Protein AF-A0A090E2Z9-F1 (afdb_monomer_lite)

Radius of gyration: 29.72 Å; chains: 1; bounding box: 76×32×85 Å

Foldseek 3Di:
DVPVVVVVVVVVVVVVVVVVVVVVVVVVVVVVVVVVVVVVVVVVVVVVVVVVDAQQVVLQVPADPQLVVLVVVVVVVLVVVVWDWDDDRRAWIFTGDVVVPDTFKTWGSDADDDPPDDPLSRAGFMFGAPDVQWGADSQPRDIDGRVHGPSHHSRDDD

Organism: NCBI:txid1437425

Structure (mmCIF, N/CA/C/O backbone):
data_AF-A0A090E2Z9-F1
#
_entry.id   AF-A0A090E2Z9-F1
#
loop_
_atom_site.group_PDB
_atom_site.id
_atom_site.type_symbol
_atom_site.label_atom_id
_atom_site.label_alt_id
_atom_site.label_comp_id
_atom_site.label_asym_id
_atom_site.label_entity_id
_atom_site.label_seq_id
_atom_site.pdbx_PDB_ins_code
_atom_site.Cartn_x
_atom_site.Cartn_y
_atom_site.Cartn_z
_atom_site.occupancy
_atom_site.B_iso_or_equiv
_atom_site.auth_seq_id
_atom_site.auth_comp_id
_atom_site.auth_asym_id
_atom_site.auth_atom_id
_atom_site.pdbx_PDB_model_num
ATOM 1 N N . MET A 1 1 ? -57.179 -2.584 66.842 1.00 55.91 1 MET A N 1
ATOM 2 C CA . MET A 1 1 ? -56.114 -3.581 66.556 1.00 55.91 1 MET A CA 1
ATOM 3 C C . MET A 1 1 ? -55.381 -3.384 65.207 1.00 55.91 1 MET A C 1
ATOM 5 O O . MET A 1 1 ? -54.605 -4.251 64.832 1.00 55.91 1 MET A O 1
ATOM 9 N N . ASN A 1 2 ? -55.518 -2.250 64.496 1.00 60.22 2 ASN A N 1
ATOM 10 C CA . ASN A 1 2 ? -54.916 -2.072 63.153 1.00 60.22 2 ASN A CA 1
ATOM 11 C C . ASN A 1 2 ? -53.520 -1.411 63.127 1.00 60.22 2 ASN A C 1
ATOM 13 O O . ASN A 1 2 ? -52.803 -1.533 62.138 1.00 60.22 2 ASN A O 1
ATOM 17 N N . TYR A 1 3 ? -53.095 -0.752 64.210 1.00 56.69 3 TYR A N 1
ATOM 18 C CA . TYR A 1 3 ? -51.840 0.016 64.234 1.00 56.69 3 TYR A CA 1
ATOM 19 C C . TYR A 1 3 ? -50.579 -0.865 64.228 1.00 56.69 3 TYR A C 1
ATOM 21 O O . TYR A 1 3 ? -49.665 -0.637 63.439 1.00 56.69 3 TYR A O 1
ATOM 29 N N . ALA A 1 4 ? -50.551 -1.919 65.051 1.00 59.31 4 ALA A N 1
ATOM 30 C CA . ALA A 1 4 ? -49.411 -2.835 65.137 1.00 59.31 4 ALA A CA 1
ATOM 31 C C . ALA A 1 4 ? -49.185 -3.620 63.831 1.00 59.31 4 ALA A C 1
ATOM 33 O O . ALA A 1 4 ? -48.047 -3.827 63.417 1.00 59.31 4 ALA A O 1
ATOM 34 N N . ARG A 1 5 ? -50.269 -3.999 63.137 1.00 57.25 5 ARG A N 1
ATOM 35 C CA . ARG A 1 5 ? -50.212 -4.721 61.855 1.00 57.25 5 ARG A CA 1
ATOM 36 C C . ARG A 1 5 ? -49.648 -3.836 60.735 1.00 57.25 5 ARG A C 1
ATOM 38 O O . ARG A 1 5 ? -48.789 -4.290 59.985 1.00 57.25 5 ARG A O 1
ATOM 45 N N . ASN A 1 6 ? -50.048 -2.562 60.681 1.00 62.22 6 ASN A N 1
ATOM 46 C CA . ASN A 1 6 ? -49.533 -1.598 59.702 1.00 62.22 6 ASN A CA 1
ATOM 47 C C . ASN A 1 6 ? -48.052 -1.242 59.929 1.00 62.22 6 ASN A C 1
ATOM 49 O O . ASN A 1 6 ? -47.302 -1.137 58.958 1.00 62.22 6 ASN A O 1
ATOM 53 N N . GLN A 1 7 ? -47.595 -1.127 61.183 1.00 62.88 7 GLN A N 1
ATOM 54 C CA . GLN A 1 7 ? -46.168 -0.921 61.477 1.00 62.88 7 GLN A CA 1
ATOM 55 C C . GLN A 1 7 ? -45.306 -2.131 61.082 1.00 62.88 7 GLN A C 1
ATOM 57 O O . GLN A 1 7 ? -44.219 -1.964 60.523 1.00 62.88 7 GLN A O 1
ATOM 62 N N . LEU A 1 8 ? -45.803 -3.353 61.310 1.00 63.97 8 LEU A N 1
ATOM 63 C CA . LEU A 1 8 ? -45.092 -4.574 60.931 1.00 63.97 8 LEU A CA 1
ATOM 64 C C . LEU A 1 8 ? -44.931 -4.681 59.407 1.00 63.97 8 LEU A C 1
ATOM 66 O O . LEU A 1 8 ? -43.819 -4.911 58.930 1.00 63.97 8 LEU A O 1
ATOM 70 N N . ILE A 1 9 ? -46.006 -4.430 58.647 1.00 66.12 9 ILE A N 1
ATOM 71 C CA . ILE A 1 9 ? -45.998 -4.446 57.174 1.00 66.12 9 ILE A CA 1
ATOM 72 C C . ILE A 1 9 ? -45.042 -3.381 56.621 1.00 66.12 9 ILE A C 1
ATOM 74 O O . ILE A 1 9 ? -44.207 -3.701 55.775 1.00 66.12 9 ILE A O 1
ATOM 78 N N . GLY A 1 10 ? -45.082 -2.150 57.146 1.00 66.62 10 GLY A N 1
ATOM 79 C CA . GLY A 1 10 ? -44.158 -1.085 56.741 1.00 66.62 10 GLY A CA 1
ATOM 80 C C . GLY A 1 10 ? -42.686 -1.456 56.958 1.00 66.62 10 GLY A C 1
ATOM 81 O O . GLY A 1 10 ? -41.851 -1.233 56.080 1.00 66.62 10 GLY A O 1
ATOM 82 N N . SER A 1 11 ? -42.365 -2.109 58.082 1.00 70.19 11 SER A N 1
ATOM 83 C CA . SER A 1 11 ? -40.995 -2.546 58.389 1.00 70.19 11 SER A CA 1
ATOM 84 C C . SER A 1 11 ? -40.490 -3.665 57.465 1.00 70.19 11 SER A C 1
ATOM 86 O O . SER A 1 11 ? -39.317 -3.673 57.079 1.00 70.19 11 SER A O 1
ATOM 88 N N . VAL A 1 12 ? -41.368 -4.598 57.081 1.00 70.44 12 VAL A N 1
ATOM 89 C CA . VAL A 1 12 ? -41.040 -5.720 56.190 1.00 70.44 12 VAL A CA 1
ATOM 90 C C . VAL A 1 12 ? -40.853 -5.221 54.761 1.00 70.44 12 VAL A C 1
ATOM 92 O O . VAL A 1 12 ? -39.861 -5.569 54.118 1.00 70.44 12 VAL A O 1
ATOM 95 N N . VAL A 1 13 ? -41.750 -4.352 54.287 1.00 70.88 13 VAL A N 1
ATOM 96 C CA . VAL A 1 13 ? -41.637 -3.717 52.968 1.00 70.88 13 VAL A CA 1
ATOM 97 C C . VAL A 1 13 ? -40.345 -2.903 52.879 1.00 70.88 13 VAL A C 1
ATOM 99 O O . VAL A 1 13 ? -39.595 -3.078 51.923 1.00 70.88 13 VAL A O 1
ATOM 102 N N . TYR A 1 14 ? -40.015 -2.106 53.901 1.00 75.00 14 TYR A N 1
ATOM 103 C CA . TYR A 1 14 ? -38.781 -1.313 53.944 1.00 75.00 14 TYR A CA 1
ATOM 104 C C . TYR A 1 14 ? -37.501 -2.167 53.912 1.00 75.00 14 TYR A C 1
ATOM 106 O O . TYR A 1 14 ? -36.545 -1.851 53.201 1.00 75.00 14 TYR A O 1
ATOM 114 N N . LYS A 1 15 ? -37.461 -3.284 54.651 1.00 74.25 15 LYS A N 1
ATOM 115 C CA . LYS A 1 15 ? -36.311 -4.208 54.623 1.00 74.25 15 LYS A CA 1
ATOM 116 C C . LYS A 1 15 ? -36.149 -4.871 53.253 1.00 74.25 15 LYS A C 1
ATOM 118 O O . LYS A 1 15 ? -35.026 -4.974 52.754 1.00 74.25 15 LYS A O 1
ATOM 123 N N . SER A 1 16 ? -37.254 -5.289 52.638 1.00 74.25 16 SER A N 1
ATOM 124 C CA . SER A 1 16 ? -37.251 -5.923 51.317 1.00 74.25 16 SER A CA 1
ATOM 125 C C . SER A 1 16 ? -36.815 -4.956 50.215 1.00 74.25 16 SER A C 1
ATOM 127 O O . SER A 1 16 ? -35.952 -5.304 49.407 1.00 74.25 16 SER A O 1
ATOM 129 N N . THR A 1 17 ? -37.324 -3.721 50.216 1.00 72.88 17 THR A N 1
ATOM 130 C CA . THR A 1 17 ? -36.937 -2.700 49.229 1.00 72.88 17 THR A CA 1
ATOM 131 C C . THR A 1 17 ? -35.478 -2.284 49.393 1.00 72.88 17 THR A C 1
ATOM 133 O O . THR A 1 17 ? -34.749 -2.232 48.405 1.00 72.88 17 THR A O 1
ATOM 136 N N . LYS A 1 18 ? -34.989 -2.103 50.628 1.00 79.62 18 LYS A N 1
ATOM 137 C CA . LYS A 1 18 ? -33.572 -1.799 50.890 1.00 79.62 18 LYS A CA 1
ATOM 138 C C . LYS A 1 18 ? -32.635 -2.901 50.381 1.00 79.62 18 LYS A C 1
ATOM 140 O O . LYS A 1 18 ? -31.591 -2.604 49.799 1.00 79.62 18 LYS A O 1
ATOM 145 N N . LYS A 1 19 ? -33.011 -4.174 50.548 1.00 79.81 19 LYS A N 1
ATOM 146 C CA . LYS A 1 19 ? -32.235 -5.319 50.041 1.00 79.81 19 LYS A CA 1
ATOM 147 C C . LYS A 1 19 ? -32.206 -5.355 48.508 1.00 79.81 19 LYS A C 1
ATOM 149 O O . LYS A 1 19 ? -31.138 -5.567 47.933 1.00 79.81 19 LYS A O 1
ATOM 154 N N . ALA A 1 20 ? -33.342 -5.102 47.856 1.00 73.44 20 ALA A N 1
ATOM 155 C CA . ALA A 1 20 ? -33.438 -5.038 46.397 1.00 73.44 20 ALA A CA 1
ATOM 156 C C . ALA A 1 20 ? -32.616 -3.876 45.808 1.00 73.44 20 ALA A C 1
ATOM 158 O O . ALA A 1 20 ? -31.859 -4.082 44.857 1.00 73.44 20 ALA A O 1
ATOM 159 N N . CYS A 1 21 ? -32.685 -2.685 46.415 1.00 72.88 21 CYS A N 1
ATOM 160 C CA . CYS A 1 21 ? -31.882 -1.528 46.013 1.00 72.88 21 CYS A CA 1
ATOM 161 C C . CYS A 1 21 ? -30.377 -1.798 46.147 1.00 72.88 21 CYS A C 1
ATOM 163 O O . CYS A 1 21 ? -29.621 -1.524 45.215 1.00 72.88 21 CYS A O 1
ATOM 165 N N . ASN A 1 22 ? -29.941 -2.402 47.259 1.00 82.50 22 ASN A N 1
ATOM 166 C CA . ASN A 1 22 ? -28.536 -2.771 47.448 1.00 82.50 22 ASN A CA 1
ATOM 167 C C . ASN A 1 22 ? -28.057 -3.779 46.397 1.00 82.50 22 ASN A C 1
ATOM 169 O O . ASN A 1 22 ? -26.967 -3.620 45.850 1.00 82.50 22 ASN A O 1
ATOM 173 N N . TRP A 1 23 ? -28.866 -4.791 46.079 1.00 85.19 23 TRP A N 1
ATOM 174 C CA . TRP A 1 23 ? -28.520 -5.776 45.055 1.00 85.19 23 TRP A CA 1
ATOM 175 C C . TRP A 1 23 ? -28.419 -5.151 43.656 1.00 85.19 23 TRP A C 1
ATOM 177 O O . TRP A 1 23 ? -27.461 -5.417 42.928 1.00 85.19 23 TRP A O 1
ATOM 187 N N . CYS A 1 24 ? -29.367 -4.282 43.291 1.00 79.62 24 CYS A N 1
ATOM 188 C CA . CYS A 1 24 ? -29.364 -3.602 41.995 1.00 79.62 24 CYS A CA 1
ATOM 189 C C . CYS A 1 24 ? -28.151 -2.669 41.853 1.00 79.62 24 CYS A C 1
ATOM 191 O O . CYS A 1 24 ? -27.445 -2.725 40.846 1.00 79.62 24 CYS A O 1
ATOM 193 N N . SER A 1 25 ? -27.848 -1.897 42.904 1.00 80.38 25 SER A N 1
ATOM 194 C CA . SER A 1 25 ? -26.669 -1.028 42.964 1.00 80.38 25 SER A CA 1
ATOM 195 C C . SER A 1 25 ? -25.372 -1.829 42.793 1.00 80.38 25 SER A C 1
ATOM 197 O O . SER A 1 25 ? -24.585 -1.545 41.893 1.00 80.38 25 SER A O 1
ATOM 199 N N . GLN A 1 26 ? -25.200 -2.928 43.539 1.00 81.56 26 GLN A N 1
ATOM 200 C CA . GLN A 1 26 ? -24.032 -3.810 43.399 1.00 81.56 26 GLN A CA 1
ATOM 201 C C . GLN A 1 26 ? -23.902 -4.415 41.994 1.00 81.56 26 GLN A C 1
ATOM 203 O O . GLN A 1 26 ? -22.790 -4.546 41.474 1.00 81.56 26 GLN A O 1
ATOM 208 N N . LYS A 1 27 ? -25.020 -4.792 41.362 1.00 85.50 27 LYS A N 1
ATOM 209 C CA . LYS A 1 27 ? -25.028 -5.353 40.005 1.00 85.50 27 LYS A CA 1
ATOM 210 C C . LYS A 1 27 ? -24.597 -4.318 38.965 1.00 85.50 27 LYS A C 1
ATOM 212 O O . LYS A 1 27 ? -23.757 -4.637 38.124 1.00 85.50 27 LYS A O 1
ATOM 217 N N . LEU A 1 28 ? -25.116 -3.093 39.055 1.00 82.31 28 LEU A N 1
ATOM 218 C CA . LEU A 1 28 ? -24.724 -1.969 38.199 1.00 82.31 28 LEU A CA 1
ATOM 219 C C . LEU A 1 28 ? -23.239 -1.632 38.375 1.00 82.31 28 LEU A C 1
ATOM 221 O O . LEU A 1 28 ? -22.512 -1.550 37.387 1.00 82.31 28 LEU A O 1
ATOM 225 N N . THR A 1 29 ? -22.749 -1.544 39.616 1.00 83.75 29 THR A N 1
ATOM 226 C CA . THR A 1 29 ? -21.325 -1.304 39.897 1.00 83.75 29 THR A CA 1
ATOM 227 C C . THR A 1 29 ? -20.436 -2.380 39.272 1.00 83.75 29 THR A C 1
ATOM 229 O O . THR A 1 29 ? -19.456 -2.053 38.605 1.00 83.75 29 THR A O 1
ATOM 232 N N . ARG A 1 30 ? -20.796 -3.665 39.407 1.00 83.25 30 ARG A N 1
ATOM 233 C CA . ARG A 1 30 ? -20.047 -4.774 38.788 1.00 83.25 30 ARG A CA 1
ATOM 234 C C . ARG A 1 30 ? -20.034 -4.692 37.262 1.00 83.25 30 ARG A C 1
ATOM 236 O O . ARG A 1 30 ? -18.996 -4.931 36.653 1.00 83.25 30 ARG A O 1
ATOM 243 N N . GLN A 1 31 ? -21.161 -4.353 36.637 1.00 86.25 31 GLN A N 1
ATOM 244 C CA . GLN A 1 31 ? -21.237 -4.195 35.181 1.00 86.25 31 GLN A CA 1
ATOM 245 C C . GLN A 1 31 ? -20.341 -3.054 34.687 1.00 86.25 31 GLN A C 1
ATOM 247 O O . GLN A 1 31 ? -19.594 -3.244 33.726 1.00 86.25 31 GLN A O 1
ATOM 252 N N . THR A 1 32 ? -20.363 -1.909 35.371 1.00 84.69 32 THR A N 1
ATOM 253 C CA . THR A 1 32 ? -19.515 -0.760 35.038 1.00 84.69 32 THR A CA 1
ATOM 254 C C . THR A 1 32 ? -18.035 -1.090 35.204 1.00 84.69 32 THR A C 1
ATOM 256 O O . THR A 1 32 ? -17.263 -0.854 34.279 1.00 84.69 32 THR A O 1
ATOM 259 N N . ILE A 1 33 ? -17.639 -1.712 36.321 1.00 84.75 33 ILE A N 1
ATOM 260 C CA . ILE A 1 33 ? -16.247 -2.129 36.561 1.00 84.75 33 ILE A CA 1
ATOM 261 C C . ILE A 1 33 ? -15.773 -3.102 35.478 1.00 84.75 33 ILE A C 1
ATOM 263 O O . ILE A 1 33 ? -14.690 -2.923 34.926 1.00 84.75 33 ILE A O 1
ATOM 267 N N . ASN A 1 34 ? -16.590 -4.095 35.117 1.00 87.25 34 ASN A N 1
ATOM 268 C CA . ASN A 1 34 ? -16.234 -5.062 34.077 1.00 87.25 34 ASN A CA 1
ATOM 269 C C . ASN A 1 34 ? -16.060 -4.406 32.702 1.00 87.25 34 ASN A C 1
ATOM 271 O O . ASN A 1 34 ? -15.182 -4.806 31.938 1.00 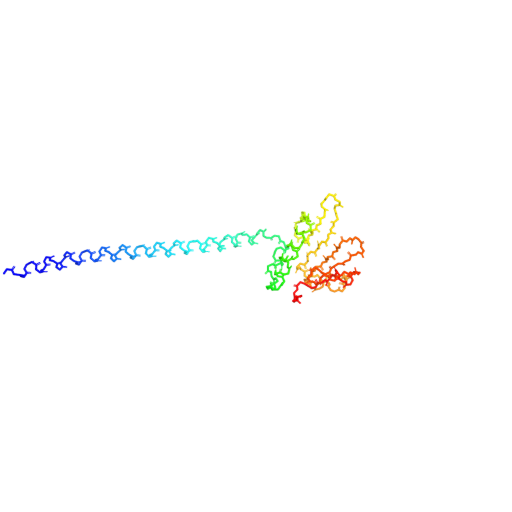87.25 34 ASN A O 1
ATOM 275 N N . LYS A 1 35 ? -16.892 -3.411 32.372 1.00 85.94 35 LYS A N 1
ATOM 276 C CA . LYS A 1 35 ? -16.765 -2.656 31.122 1.00 85.94 35 LYS A CA 1
ATOM 277 C C . LYS A 1 35 ? -15.484 -1.822 31.115 1.00 85.94 35 LYS A C 1
ATOM 279 O O . LYS A 1 35 ? -14.687 -1.965 30.195 1.00 85.94 35 LYS A O 1
ATOM 284 N N . VAL A 1 36 ? -15.257 -1.037 32.170 1.00 84.19 36 VAL A N 1
ATOM 285 C CA . VAL A 1 36 ? -14.051 -0.208 32.314 1.00 84.19 36 VAL A CA 1
ATOM 286 C C . VAL A 1 36 ? -12.794 -1.075 32.274 1.00 84.19 36 VAL A C 1
ATOM 288 O O . VAL A 1 36 ? -11.875 -0.760 31.536 1.00 84.19 36 VAL A O 1
ATOM 291 N N . SER A 1 37 ? -12.767 -2.213 32.972 1.00 84.69 37 SER A N 1
ATOM 292 C CA . SER A 1 37 ? -11.628 -3.139 32.948 1.00 84.69 37 SER A CA 1
ATOM 293 C C . SER A 1 37 ? -11.313 -3.650 31.537 1.00 84.69 37 SER A C 1
ATOM 295 O O . SER A 1 37 ? -10.149 -3.652 31.138 1.00 84.69 37 SER A O 1
ATOM 297 N N . LYS A 1 38 ? -12.329 -4.028 30.748 1.00 78.81 38 LYS A N 1
ATOM 298 C CA . LYS A 1 38 ? -12.131 -4.454 29.352 1.00 78.81 38 LYS A CA 1
ATOM 299 C C . LYS A 1 38 ? -11.585 -3.330 28.476 1.00 78.81 38 LYS A C 1
ATOM 301 O O . LYS A 1 38 ? -10.672 -3.569 27.687 1.00 78.81 38 LYS A O 1
ATOM 306 N N . ASP A 1 39 ? -12.128 -2.126 28.619 1.00 82.44 39 ASP A N 1
ATOM 307 C CA . ASP A 1 39 ? -11.698 -0.969 27.834 1.00 82.44 39 ASP A CA 1
ATOM 308 C C . ASP A 1 39 ? -10.259 -0.563 28.196 1.00 82.44 39 ASP A C 1
ATOM 310 O O . ASP A 1 39 ? -9.435 -0.356 27.303 1.00 82.44 39 ASP A O 1
ATOM 314 N N . THR A 1 40 ? -9.912 -0.557 29.487 1.00 74.94 40 THR A N 1
ATOM 315 C CA . THR A 1 40 ? -8.552 -0.279 29.967 1.00 74.94 40 THR A CA 1
ATOM 316 C C . THR A 1 40 ? -7.559 -1.336 29.496 1.00 74.94 40 THR A C 1
ATOM 318 O O . THR A 1 40 ? -6.487 -0.973 29.024 1.00 74.94 40 THR A O 1
ATOM 321 N N . ASN A 1 41 ? -7.912 -2.626 29.534 1.00 72.19 41 ASN A N 1
ATOM 322 C CA . ASN A 1 41 ? -7.042 -3.695 29.032 1.00 72.19 41 ASN A CA 1
ATOM 323 C C . ASN A 1 41 ? -6.791 -3.559 27.526 1.00 72.19 41 ASN A C 1
ATOM 325 O O . ASN A 1 41 ? -5.656 -3.673 27.081 1.00 72.19 41 ASN A O 1
ATOM 329 N N . LYS A 1 42 ? -7.817 -3.214 26.742 1.00 72.31 42 LYS A N 1
ATOM 330 C CA . LYS A 1 42 ? -7.670 -2.963 25.301 1.00 72.31 42 LYS A CA 1
ATOM 331 C C . LYS A 1 42 ? -6.769 -1.758 25.005 1.00 72.31 42 LYS A C 1
ATOM 333 O O . LYS A 1 42 ? -6.062 -1.743 23.998 1.00 72.31 42 LYS A O 1
ATOM 338 N N . ILE A 1 43 ? -6.803 -0.730 25.852 1.00 73.94 43 ILE A N 1
ATOM 339 C CA . ILE A 1 43 ? -5.909 0.432 25.750 1.00 73.94 43 ILE A CA 1
ATOM 340 C C . ILE A 1 43 ? -4.485 0.052 26.175 1.00 73.94 43 ILE A C 1
ATOM 342 O O . ILE A 1 43 ? -3.541 0.402 25.472 1.00 73.94 43 ILE A O 1
ATOM 346 N N . ALA A 1 44 ? -4.327 -0.703 27.262 1.00 67.19 44 ALA A N 1
ATOM 347 C CA . ALA A 1 44 ? -3.035 -1.182 27.742 1.00 67.19 44 ALA A CA 1
ATOM 348 C C . ALA A 1 44 ? -2.353 -2.095 26.715 1.00 67.19 44 ALA A C 1
ATOM 350 O O . ALA A 1 44 ? -1.184 -1.889 26.414 1.00 67.19 44 ALA A O 1
ATOM 351 N N . GLU A 1 45 ? -3.085 -3.020 26.090 1.00 65.75 45 GLU A N 1
ATOM 352 C CA . GLU A 1 45 ? -2.583 -3.838 24.980 1.00 65.75 45 GLU A CA 1
ATOM 353 C C . GLU A 1 45 ? -2.117 -2.970 23.807 1.00 65.75 45 GLU A C 1
ATOM 355 O O . GLU A 1 45 ? -1.048 -3.201 23.256 1.00 65.75 45 GLU A O 1
ATOM 360 N N . ARG A 1 46 ? -2.863 -1.918 23.446 1.00 62.81 46 ARG A N 1
ATOM 361 C CA . ARG A 1 46 ? -2.435 -0.979 22.395 1.00 62.81 46 ARG A CA 1
ATOM 362 C C . ARG A 1 46 ? -1.169 -0.210 22.773 1.00 62.81 46 ARG A C 1
ATOM 364 O O . ARG A 1 46 ? -0.348 0.034 21.899 1.00 62.81 46 ARG A O 1
ATOM 371 N N . ILE A 1 47 ? -1.012 0.184 24.036 1.00 61.75 47 ILE A N 1
ATOM 372 C CA . ILE A 1 47 ? 0.179 0.899 24.523 1.00 61.75 47 ILE A CA 1
ATOM 373 C C . ILE A 1 47 ? 1.390 -0.043 24.570 1.00 61.75 47 ILE A C 1
ATOM 375 O O . ILE A 1 47 ? 2.447 0.311 24.061 1.00 61.75 47 ILE A O 1
ATOM 379 N N . LEU A 1 48 ? 1.221 -1.262 25.088 1.00 58.69 48 LEU A N 1
ATOM 380 C CA . LEU A 1 48 ? 2.275 -2.280 25.148 1.00 58.69 48 LEU A CA 1
ATOM 381 C C . LEU A 1 48 ? 2.702 -2.756 23.751 1.00 58.69 48 LEU A C 1
ATOM 383 O O . LEU A 1 48 ? 3.877 -3.011 23.517 1.00 58.69 48 LEU A O 1
ATOM 387 N N . VAL A 1 49 ? 1.773 -2.830 22.791 1.00 56.09 49 VAL A N 1
ATOM 388 C CA 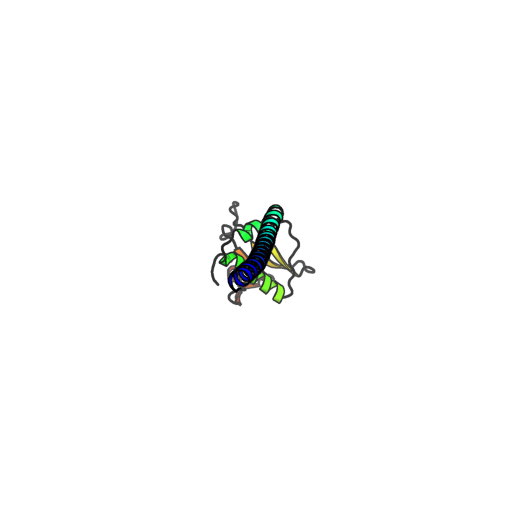. VAL A 1 49 ? 2.103 -3.144 21.391 1.00 56.09 49 VAL A CA 1
ATOM 389 C C . VAL A 1 49 ? 2.851 -1.990 20.718 1.00 56.09 49 VAL A C 1
ATOM 391 O O . VAL A 1 49 ? 3.747 -2.257 19.921 1.00 56.09 49 VAL A O 1
ATOM 394 N N . LYS A 1 50 ? 2.542 -0.724 21.044 1.00 52.75 50 LYS A N 1
ATOM 395 C CA . LYS A 1 50 ? 3.222 0.454 20.469 1.00 52.75 50 LYS A CA 1
ATOM 396 C C . LYS A 1 50 ? 4.726 0.474 20.743 1.00 52.75 50 LYS A C 1
ATOM 398 O O . LYS A 1 50 ? 5.473 0.821 19.832 1.00 52.75 50 LYS A O 1
ATOM 403 N N . ASP A 1 51 ? 5.161 0.017 21.916 1.00 51.22 51 ASP A N 1
ATOM 404 C CA . ASP A 1 51 ? 6.588 -0.113 22.266 1.00 51.22 51 ASP A CA 1
ATOM 405 C C . ASP A 1 51 ? 7.326 -1.188 21.435 1.00 51.22 51 ASP A C 1
ATOM 407 O O . ASP A 1 51 ? 8.553 -1.197 21.353 1.00 51.22 51 ASP A O 1
ATOM 411 N N . HIS A 1 52 ? 6.585 -2.062 20.742 1.00 55.47 52 HIS A N 1
ATOM 412 C CA . HIS A 1 52 ? 7.119 -3.127 19.886 1.00 55.47 52 HIS A CA 1
ATOM 413 C C . HIS A 1 52 ? 6.769 -2.971 18.396 1.00 55.47 52 HIS A C 1
ATOM 415 O O . HIS A 1 52 ? 7.088 -3.847 17.584 1.00 55.47 52 HIS A O 1
ATOM 421 N N . LEU A 1 53 ? 6.127 -1.870 17.989 1.00 66.31 53 LEU A N 1
ATOM 422 C CA . LEU A 1 53 ? 5.849 -1.624 16.577 1.00 66.31 53 LEU A CA 1
ATOM 423 C C . LEU A 1 53 ? 7.145 -1.283 15.846 1.00 66.31 53 LEU A C 1
ATOM 425 O O . LEU A 1 53 ? 7.806 -0.292 16.150 1.00 66.31 53 LEU A O 1
ATOM 429 N N . ASN A 1 54 ? 7.488 -2.075 14.826 1.00 80.88 54 ASN A N 1
ATOM 430 C CA . ASN A 1 54 ? 8.599 -1.719 13.949 1.00 80.88 54 ASN A CA 1
ATOM 431 C C . ASN A 1 54 ? 8.312 -0.386 13.223 1.00 80.88 54 ASN A C 1
ATOM 433 O O . ASN A 1 54 ? 7.157 0.021 13.064 1.00 80.88 54 ASN A O 1
ATOM 437 N N . ARG A 1 55 ? 9.370 0.278 12.748 1.00 87.31 55 ARG A N 1
ATOM 438 C CA . ARG A 1 55 ? 9.323 1.610 12.117 1.00 87.31 55 ARG A CA 1
ATOM 439 C C . ARG A 1 55 ? 8.226 1.768 11.058 1.00 87.31 55 ARG A C 1
ATOM 441 O O . ARG A 1 55 ? 7.570 2.805 11.009 1.00 87.31 55 ARG A O 1
ATOM 448 N N . PHE A 1 56 ? 7.987 0.739 10.243 1.00 90.56 56 PHE A N 1
ATOM 449 C CA . PHE A 1 56 ? 6.915 0.759 9.248 1.00 90.56 56 PHE A CA 1
ATOM 450 C C . PHE A 1 56 ? 5.541 0.958 9.893 1.00 90.56 56 PHE A C 1
ATOM 452 O O . PHE A 1 56 ? 4.759 1.773 9.412 1.00 90.56 56 PHE A O 1
ATOM 459 N N . HIS A 1 57 ? 5.227 0.207 10.953 1.00 89.12 57 HIS A N 1
ATOM 460 C CA . HIS A 1 57 ? 3.911 0.277 11.587 1.00 89.12 57 HIS A CA 1
ATOM 461 C C . HIS A 1 57 ? 3.694 1.633 12.255 1.00 89.12 57 HIS A C 1
ATOM 463 O O . HIS A 1 57 ? 2.629 2.209 12.072 1.00 89.12 57 HIS A O 1
ATOM 469 N N . GLN A 1 58 ? 4.714 2.178 12.926 1.00 89.44 58 GLN A N 1
ATOM 470 C CA . GLN A 1 58 ? 4.646 3.529 13.494 1.00 89.44 58 GLN A CA 1
ATOM 471 C C . GLN A 1 58 ? 4.362 4.576 12.405 1.00 89.44 58 GLN A C 1
ATOM 473 O O . GLN A 1 58 ? 3.444 5.381 12.532 1.00 89.44 58 GLN A O 1
ATOM 478 N N . ALA A 1 59 ? 5.095 4.524 11.287 1.00 92.00 59 ALA A N 1
ATOM 479 C CA . ALA A 1 59 ? 4.871 5.433 10.165 1.00 92.00 59 ALA A CA 1
ATOM 480 C C . ALA A 1 59 ? 3.476 5.258 9.542 1.00 92.00 59 ALA A C 1
ATOM 482 O O . ALA A 1 59 ? 2.835 6.245 9.202 1.00 92.00 59 ALA A O 1
ATOM 483 N N . ALA A 1 60 ? 2.991 4.020 9.410 1.00 93.62 60 ALA A N 1
ATOM 484 C CA . ALA A 1 60 ? 1.665 3.736 8.870 1.00 93.62 60 ALA A CA 1
ATOM 485 C C . ALA A 1 60 ? 0.532 4.221 9.792 1.00 93.62 60 ALA A C 1
ATOM 487 O O . ALA A 1 60 ? -0.489 4.678 9.288 1.00 93.62 60 ALA A O 1
ATOM 488 N N . GLU A 1 61 ? 0.701 4.138 11.115 1.00 91.88 61 GLU A N 1
ATOM 489 C CA . GLU A 1 61 ? -0.265 4.659 12.095 1.00 91.88 61 GLU A CA 1
ATOM 490 C C . GLU A 1 61 ? -0.333 6.190 12.107 1.00 91.88 61 GLU A C 1
ATOM 492 O O . GLU A 1 61 ? -1.395 6.746 12.377 1.00 91.88 61 GLU A O 1
ATOM 497 N N . ASN A 1 62 ? 0.768 6.867 11.774 1.00 93.69 62 ASN A N 1
ATOM 498 C CA . ASN A 1 62 ? 0.828 8.328 11.709 1.00 93.69 62 ASN A CA 1
ATOM 499 C C . ASN A 1 62 ? 0.224 8.920 10.423 1.00 93.69 62 ASN A C 1
ATOM 501 O O . ASN A 1 62 ? 0.101 10.140 10.322 1.00 93.69 62 ASN A O 1
ATOM 505 N N . LEU A 1 63 ? -0.142 8.087 9.442 1.00 95.12 63 LEU A N 1
ATOM 506 C CA . LEU A 1 63 ? -0.862 8.537 8.249 1.00 95.12 63 LEU A CA 1
ATOM 507 C C . LEU A 1 63 ? -2.302 8.931 8.585 1.00 95.12 63 LEU A C 1
ATOM 509 O O . LEU A 1 63 ? -2.879 8.457 9.569 1.00 95.12 63 LEU A O 1
ATOM 513 N N . THR A 1 64 ? -2.920 9.732 7.715 1.00 97.06 64 THR A N 1
ATOM 514 C CA . THR A 1 64 ? -4.356 10.024 7.827 1.00 97.06 64 THR A CA 1
ATOM 515 C C . THR A 1 64 ? -5.200 8.757 7.617 1.00 97.06 64 THR A C 1
ATOM 517 O O . THR A 1 64 ? -4.716 7.723 7.144 1.00 97.06 64 THR A O 1
ATOM 520 N N . GLU A 1 65 ? -6.504 8.826 7.908 1.00 96.50 65 GLU A N 1
ATOM 521 C CA . GLU A 1 65 ? -7.433 7.720 7.627 1.00 96.50 65 GLU A CA 1
ATOM 522 C C . GLU A 1 65 ? -7.403 7.287 6.148 1.00 96.50 65 GLU A C 1
ATOM 524 O O . GLU A 1 65 ? -7.544 6.096 5.848 1.00 96.50 65 GLU A O 1
ATOM 529 N N . ILE A 1 66 ? -7.154 8.227 5.227 1.00 97.44 66 ILE A N 1
ATOM 530 C CA . ILE A 1 66 ? -7.002 7.951 3.794 1.00 97.44 66 ILE A CA 1
ATOM 531 C C . ILE A 1 66 ? -5.775 7.065 3.566 1.00 97.44 66 ILE A C 1
ATOM 533 O O . ILE A 1 66 ? -5.907 5.980 2.998 1.00 97.44 66 ILE A O 1
ATOM 537 N N . GLY A 1 67 ? -4.603 7.466 4.068 1.00 97.50 67 GLY A N 1
ATOM 538 C CA . GLY A 1 67 ? -3.372 6.685 3.957 1.00 97.50 67 GLY A CA 1
ATOM 539 C C . GLY A 1 67 ? -3.487 5.293 4.573 1.00 97.50 67 GLY A C 1
ATOM 540 O O . GLY A 1 67 ? -3.130 4.294 3.941 1.00 97.50 67 GLY A O 1
ATOM 541 N N . GLN A 1 68 ? -4.068 5.195 5.769 1.00 97.81 68 GLN A N 1
ATOM 542 C CA . GLN A 1 68 ? -4.291 3.913 6.442 1.00 97.81 68 GLN A CA 1
ATOM 543 C C . GLN A 1 68 ? -5.237 2.997 5.652 1.00 97.81 68 GLN A C 1
ATOM 545 O O . GLN A 1 68 ? -4.990 1.790 5.525 1.00 97.81 68 GLN A O 1
ATOM 550 N N . THR A 1 69 ? -6.309 3.559 5.090 1.00 98.00 69 THR A N 1
ATOM 551 C CA . THR A 1 69 ? -7.266 2.822 4.256 1.00 98.00 69 THR A CA 1
ATOM 552 C C . THR A 1 69 ? -6.621 2.361 2.957 1.00 98.00 69 THR A C 1
ATOM 554 O O . THR A 1 69 ? -6.750 1.190 2.605 1.00 98.00 69 THR A O 1
ATOM 557 N N . ASN A 1 70 ? -5.839 3.216 2.303 1.00 98.38 70 ASN A N 1
ATOM 558 C CA . ASN A 1 70 ? -5.109 2.867 1.089 1.00 98.38 70 ASN A CA 1
ATOM 559 C C . ASN A 1 70 ? -4.111 1.727 1.335 1.00 98.38 70 ASN A C 1
ATOM 561 O O . ASN A 1 70 ? -4.077 0.770 0.562 1.00 98.38 70 ASN A O 1
ATOM 565 N N . ILE A 1 71 ? -3.369 1.740 2.450 1.00 98.19 71 ILE A N 1
ATOM 566 C CA . ILE A 1 71 ? -2.508 0.610 2.842 1.00 98.19 71 ILE A CA 1
ATOM 567 C C . ILE A 1 71 ? -3.328 -0.676 3.015 1.00 98.19 71 ILE A C 1
ATOM 569 O O . ILE A 1 71 ? -2.919 -1.742 2.542 1.00 98.19 71 ILE A O 1
ATOM 573 N N . ARG A 1 72 ? -4.489 -0.605 3.679 1.00 98.12 72 ARG A N 1
ATOM 574 C CA . ARG A 1 72 ? -5.378 -1.762 3.863 1.00 98.12 72 ARG A CA 1
ATOM 575 C C . ARG A 1 72 ? -5.862 -2.313 2.519 1.00 98.12 72 ARG A C 1
ATOM 577 O O . ARG A 1 72 ? -5.795 -3.526 2.316 1.00 98.12 72 ARG A O 1
ATOM 584 N N . SER A 1 73 ? -6.276 -1.442 1.603 1.00 98.25 73 SER A N 1
ATOM 585 C CA . SER A 1 73 ? -6.718 -1.802 0.253 1.00 98.25 73 SER A CA 1
ATOM 586 C C . SER A 1 73 ? -5.595 -2.430 -0.571 1.00 98.25 73 SER A C 1
ATOM 588 O O . SER A 1 73 ? -5.802 -3.485 -1.164 1.00 98.25 73 SER A O 1
ATOM 590 N N . LEU A 1 74 ? -4.381 -1.871 -0.537 1.00 98.50 74 LEU A N 1
ATOM 591 C CA . LEU A 1 74 ? -3.209 -2.433 -1.221 1.00 98.50 74 LEU A CA 1
ATOM 592 C C . LEU A 1 74 ? -2.852 -3.829 -0.702 1.00 98.50 74 LEU A C 1
ATOM 594 O O . LEU A 1 74 ? -2.576 -4.731 -1.492 1.00 98.50 74 LEU A O 1
ATOM 598 N N . ARG A 1 75 ? -2.902 -4.040 0.620 1.00 98.38 75 ARG A N 1
ATOM 599 C CA . ARG A 1 75 ? -2.713 -5.368 1.227 1.00 98.38 75 ARG A CA 1
ATOM 600 C C . ARG A 1 75 ? -3.804 -6.344 0.791 1.00 98.38 75 ARG A C 1
ATOM 602 O O . ARG A 1 75 ? -3.502 -7.497 0.497 1.00 98.38 75 ARG A O 1
ATOM 609 N N . GLY A 1 76 ? -5.061 -5.899 0.758 1.00 98.19 76 GLY A N 1
ATOM 610 C CA . GLY A 1 76 ? -6.191 -6.697 0.276 1.00 98.19 76 GLY A CA 1
ATOM 611 C C . GLY A 1 76 ? -6.029 -7.098 -1.190 1.00 98.19 76 GLY A C 1
ATOM 612 O O . GLY A 1 76 ? -6.185 -8.267 -1.532 1.00 98.19 76 GLY A O 1
ATOM 613 N N . TRP A 1 77 ? -5.621 -6.152 -2.032 1.00 97.69 77 TRP A N 1
ATOM 614 C CA . TRP A 1 77 ? -5.341 -6.388 -3.442 1.00 97.69 77 TRP A CA 1
ATOM 615 C C . TRP A 1 77 ? -4.169 -7.352 -3.650 1.00 97.69 77 TRP A C 1
ATOM 617 O O . TRP A 1 77 ? -4.286 -8.306 -4.411 1.00 97.69 77 TRP A O 1
ATOM 627 N N . ALA A 1 78 ? -3.061 -7.184 -2.926 1.00 98.00 78 ALA A N 1
ATOM 628 C CA . ALA A 1 78 ? -1.941 -8.117 -3.017 1.00 98.00 78 ALA A CA 1
ATOM 629 C C . ALA A 1 78 ? -2.355 -9.549 -2.635 1.00 98.00 78 ALA A C 1
ATOM 631 O O . ALA A 1 78 ? -2.022 -10.505 -3.337 1.00 98.00 78 ALA A O 1
ATOM 632 N N . LYS A 1 79 ? -3.144 -9.696 -1.564 1.00 97.88 79 LYS A N 1
ATOM 633 C CA . LYS A 1 79 ? -3.696 -10.992 -1.148 1.00 97.88 79 LYS A CA 1
ATOM 634 C C . LYS A 1 79 ? -4.627 -11.594 -2.199 1.00 97.88 79 LYS A C 1
ATOM 636 O O . LYS A 1 79 ? -4.541 -12.793 -2.437 1.00 97.88 79 LYS A O 1
ATOM 641 N N . SER A 1 80 ? -5.478 -10.795 -2.849 1.00 97.12 80 SER A N 1
ATOM 642 C CA . SER A 1 80 ? -6.384 -11.301 -3.892 1.00 97.12 80 SER A CA 1
ATOM 643 C C . SER A 1 80 ? -5.649 -11.791 -5.144 1.00 97.12 80 SER A C 1
ATOM 645 O O . SER A 1 80 ? -6.196 -12.586 -5.903 1.00 97.12 80 SER A O 1
ATOM 647 N N . LYS A 1 81 ? -4.391 -11.376 -5.339 1.00 96.31 81 LYS A N 1
ATOM 648 C CA . LYS A 1 81 ? -3.480 -11.910 -6.366 1.00 96.31 81 LYS A CA 1
ATOM 649 C C . LYS A 1 81 ? -2.687 -13.143 -5.919 1.00 96.31 81 LYS A C 1
ATOM 651 O O . LYS A 1 81 ? -1.870 -13.642 -6.685 1.00 96.31 81 LYS A O 1
ATOM 656 N N . GLY A 1 82 ? -2.887 -13.624 -4.691 1.00 95.94 82 GLY A N 1
ATOM 657 C CA . GLY A 1 82 ? -2.115 -14.729 -4.116 1.00 95.94 82 GLY A CA 1
ATOM 658 C C . GLY A 1 82 ? -0.691 -14.345 -3.700 1.00 95.94 82 GLY A C 1
ATOM 659 O O . GLY A 1 82 ? 0.111 -15.212 -3.359 1.00 95.94 82 GLY A O 1
ATOM 660 N N . TRP A 1 83 ? -0.348 -13.054 -3.705 1.00 96.38 83 TRP A N 1
ATOM 661 C CA . TRP A 1 83 ? 0.974 -12.601 -3.290 1.00 96.38 83 TRP A CA 1
ATOM 662 C C . TRP A 1 83 ? 1.117 -12.619 -1.775 1.00 96.38 83 TRP A C 1
ATOM 664 O O . TRP A 1 83 ? 0.190 -12.312 -1.021 1.00 96.38 83 TRP A O 1
ATOM 674 N N . ARG A 1 84 ? 2.328 -12.931 -1.319 1.00 97.06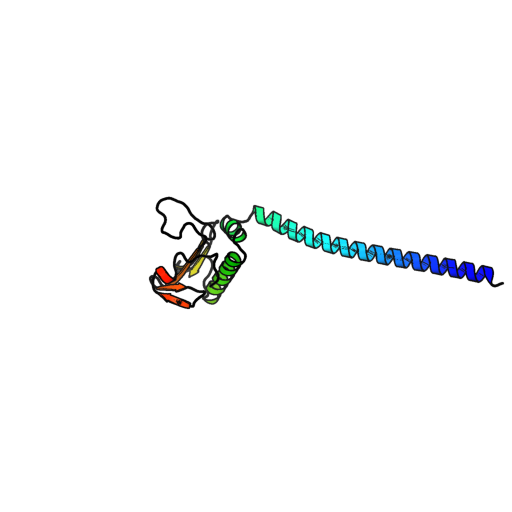 84 ARG A N 1
ATOM 675 C CA . ARG A 1 84 ? 2.664 -12.989 0.101 1.00 97.06 84 ARG A CA 1
ATOM 676 C C . ARG A 1 84 ? 3.553 -11.813 0.475 1.00 97.06 84 ARG A C 1
ATOM 678 O O . ARG A 1 84 ? 4.349 -11.321 -0.327 1.00 97.06 84 ARG A O 1
ATOM 685 N N . ARG A 1 85 ? 3.405 -11.358 1.718 1.00 96.19 85 ARG A N 1
ATOM 686 C CA . ARG A 1 85 ? 4.271 -10.338 2.306 1.00 96.19 85 ARG A CA 1
ATOM 687 C C . ARG A 1 85 ? 5.676 -10.913 2.493 1.00 96.19 85 ARG A C 1
ATOM 689 O O . ARG A 1 85 ? 5.825 -12.003 3.040 1.00 96.19 85 ARG A O 1
ATOM 696 N N . PHE A 1 86 ? 6.68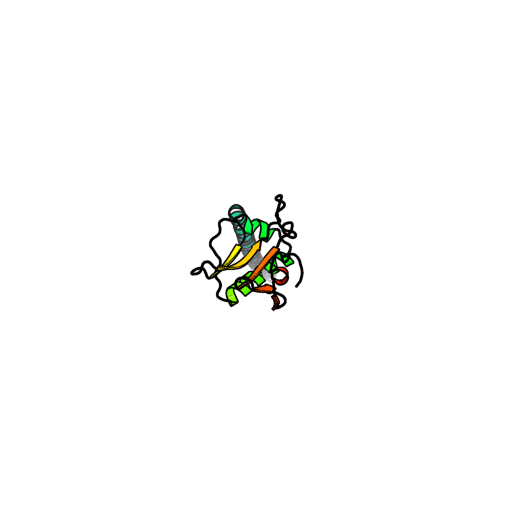9 -10.165 2.074 1.00 92.75 86 PHE A N 1
ATOM 697 C CA . PHE A 1 86 ? 8.083 -10.490 2.360 1.00 92.75 86 PHE A CA 1
ATOM 698 C C . PHE A 1 86 ? 8.414 -10.204 3.836 1.00 92.75 86 PHE A C 1
ATOM 700 O O . PHE A 1 86 ? 7.920 -9.209 4.384 1.00 92.75 86 PHE A O 1
ATOM 707 N N . PRO A 1 87 ? 9.272 -11.022 4.475 1.00 87.50 87 PRO A N 1
ATOM 708 C CA . PRO A 1 87 ? 9.857 -10.688 5.772 1.00 87.50 87 PRO A CA 1
ATOM 709 C C . PRO A 1 87 ? 10.567 -9.328 5.711 1.00 87.50 87 PRO A C 1
ATOM 711 O O . PRO A 1 87 ? 11.190 -8.999 4.699 1.00 87.50 87 PRO A O 1
ATOM 714 N N . ASN A 1 88 ? 10.428 -8.515 6.759 1.00 78.44 88 ASN A N 1
ATOM 715 C CA . ASN A 1 88 ? 11.012 -7.175 6.826 1.00 78.44 88 ASN A CA 1
ATOM 716 C C . ASN A 1 88 ? 11.063 -6.666 8.277 1.00 78.44 88 ASN A C 1
ATOM 718 O O . ASN A 1 88 ? 10.041 -6.685 8.966 1.00 78.44 88 ASN A O 1
ATOM 722 N N . ASP A 1 89 ? 12.206 -6.090 8.653 1.00 66.56 89 ASP A N 1
ATOM 723 C CA . ASP A 1 89 ? 12.528 -5.591 9.997 1.00 66.56 89 ASP A CA 1
ATOM 724 C C . ASP A 1 89 ? 12.266 -4.080 10.186 1.00 66.56 89 ASP A C 1
ATOM 726 O O . ASP A 1 89 ? 12.825 -3.438 11.069 1.00 66.56 89 ASP A O 1
ATOM 730 N N . GLY A 1 90 ? 11.392 -3.482 9.367 1.00 72.50 90 GLY A N 1
ATOM 731 C CA . GLY A 1 90 ? 10.913 -2.100 9.546 1.00 72.50 90 GLY A CA 1
ATOM 732 C C . GLY A 1 90 ? 11.152 -1.150 8.371 1.00 72.50 90 GLY A C 1
ATOM 733 O O . GLY A 1 90 ? 10.802 0.023 8.464 1.00 72.50 90 GLY A O 1
ATOM 734 N N . GLY A 1 91 ? 11.705 -1.634 7.257 1.00 84.94 91 GLY A N 1
ATOM 735 C CA . GLY A 1 91 ? 11.752 -0.911 5.984 1.00 84.94 91 GLY A CA 1
ATOM 736 C C . GLY A 1 91 ? 10.403 -0.904 5.244 1.00 84.94 91 GLY A C 1
ATOM 737 O O . GLY A 1 91 ? 9.364 -1.197 5.838 1.00 84.94 91 GLY A O 1
ATOM 738 N N . PRO A 1 92 ? 10.386 -0.619 3.930 1.00 93.19 92 PRO A N 1
ATOM 739 C CA . PRO A 1 92 ? 9.175 -0.711 3.116 1.00 93.19 92 PRO A CA 1
ATOM 740 C C . PRO A 1 92 ? 8.523 -2.095 3.181 1.00 93.19 92 PRO A C 1
ATOM 742 O O . PRO A 1 92 ? 9.203 -3.116 3.065 1.00 93.19 92 PRO A O 1
ATOM 745 N N . GLU A 1 93 ? 7.200 -2.145 3.299 1.00 96.00 93 GLU A N 1
ATOM 746 C CA . GLU A 1 93 ? 6.460 -3.405 3.230 1.00 96.00 93 GLU A CA 1
ATOM 747 C C . GLU A 1 93 ? 6.355 -3.853 1.772 1.00 96.00 93 GLU A C 1
ATOM 749 O O . GLU A 1 93 ? 5.852 -3.119 0.924 1.00 96.00 93 GLU A O 1
ATOM 754 N N . LYS A 1 94 ? 6.839 -5.061 1.473 1.00 97.00 94 LYS A N 1
ATOM 755 C CA . LYS A 1 94 ? 6.844 -5.620 0.118 1.00 97.00 94 LYS A CA 1
ATOM 756 C C . LYS A 1 94 ? 5.927 -6.830 0.034 1.00 97.00 94 LYS A C 1
ATOM 758 O O . LYS A 1 94 ? 5.918 -7.661 0.942 1.00 97.00 94 LYS A O 1
ATOM 763 N N . TRP A 1 95 ? 5.222 -6.958 -1.081 1.00 97.75 95 TRP A N 1
ATOM 764 C CA . TRP A 1 95 ? 4.386 -8.109 -1.415 1.00 97.75 95 TRP A CA 1
ATOM 765 C C . TRP A 1 95 ? 4.757 -8.651 -2.786 1.00 97.75 95 TRP A C 1
ATOM 767 O O . TRP A 1 95 ? 5.067 -7.876 -3.692 1.00 97.75 95 TRP A O 1
ATOM 777 N N . GLY A 1 96 ? 4.706 -9.969 -2.951 1.00 97.06 96 GLY A N 1
ATOM 778 C CA . GLY A 1 96 ? 4.899 -10.607 -4.247 1.00 97.06 96 GLY A CA 1
ATOM 779 C C . GLY A 1 96 ? 5.042 -12.123 -4.162 1.00 97.06 96 GLY A C 1
ATOM 780 O O . GLY A 1 96 ? 4.524 -12.749 -3.235 1.00 97.06 96 GLY A O 1
ATOM 781 N N . ASN A 1 97 ? 5.733 -12.710 -5.136 1.00 95.56 97 ASN A N 1
ATOM 782 C CA . ASN A 1 97 ? 6.041 -14.135 -5.147 1.00 95.56 97 ASN A CA 1
ATOM 783 C C . ASN A 1 97 ? 7.343 -14.381 -4.361 1.00 95.56 97 ASN A C 1
ATOM 785 O O . ASN A 1 97 ? 8.399 -13.852 -4.711 1.00 95.56 97 ASN A O 1
ATOM 789 N N . LEU A 1 98 ? 7.255 -15.157 -3.276 1.00 91.19 98 LEU A N 1
ATOM 790 C CA . LEU A 1 98 ? 8.394 -15.445 -2.396 1.00 91.19 98 LEU A CA 1
ATOM 791 C C . LEU A 1 98 ? 9.384 -16.440 -3.008 1.00 91.19 98 LEU A C 1
ATOM 793 O O . LEU A 1 98 ? 10.579 -16.318 -2.752 1.00 91.19 98 LEU A O 1
ATOM 797 N N . GLU A 1 99 ? 8.902 -17.386 -3.815 1.00 92.00 99 GLU A N 1
ATOM 798 C CA . GLU A 1 99 ? 9.723 -18.416 -4.463 1.00 92.00 99 GLU A CA 1
ATOM 799 C C . GLU A 1 99 ? 10.638 -17.777 -5.504 1.00 92.00 99 GLU A C 1
ATOM 801 O O . GLU A 1 99 ? 11.852 -17.962 -5.479 1.00 92.00 99 GLU A O 1
ATOM 806 N N . THR A 1 100 ? 10.069 -16.922 -6.357 1.00 93.19 100 THR A N 1
ATOM 807 C CA . THR A 1 100 ? 10.827 -16.187 -7.381 1.00 93.19 100 THR A CA 1
ATOM 808 C C . THR A 1 100 ? 11.439 -14.889 -6.856 1.00 93.19 100 THR A C 1
ATOM 810 O O . THR A 1 100 ? 12.068 -14.147 -7.611 1.00 93.19 100 THR A O 1
ATOM 813 N N . ARG A 1 101 ? 11.216 -14.565 -5.574 1.00 90.25 101 ARG A N 1
ATOM 814 C CA . ARG A 1 101 ? 11.608 -13.306 -4.914 1.00 90.25 101 ARG A CA 1
ATOM 815 C C . ARG A 1 101 ? 11.212 -12.043 -5.690 1.00 90.25 101 ARG A C 1
ATOM 817 O O . ARG A 1 101 ? 11.846 -10.992 -5.571 1.00 90.25 101 ARG A O 1
ATOM 824 N N . THR A 1 102 ? 10.138 -12.123 -6.468 1.00 93.88 102 THR A N 1
ATOM 825 C CA . THR A 1 102 ? 9.662 -11.017 -7.297 1.00 93.88 102 THR A CA 1
ATOM 826 C C . THR A 1 102 ? 8.629 -10.210 -6.531 1.00 93.88 102 THR A C 1
ATOM 828 O O . THR A 1 102 ? 7.563 -10.709 -6.179 1.00 93.88 102 THR A O 1
ATOM 831 N N . TRP A 1 103 ? 8.933 -8.937 -6.274 1.00 95.75 103 TRP A N 1
ATOM 832 C CA . TRP A 1 103 ? 7.964 -8.010 -5.692 1.00 95.75 103 TRP A CA 1
ATOM 833 C C . TRP A 1 103 ? 6.969 -7.517 -6.748 1.00 95.75 103 TRP A C 1
ATOM 835 O O . TRP A 1 103 ? 7.338 -7.319 -7.907 1.00 95.75 103 TRP A O 1
ATOM 845 N N . HIS A 1 104 ? 5.743 -7.249 -6.312 1.00 97.81 104 HIS A N 1
ATOM 846 C CA . HIS A 1 104 ? 4.664 -6.651 -7.096 1.00 97.81 104 HIS A CA 1
ATOM 847 C C . HIS A 1 104 ? 4.068 -5.414 -6.428 1.00 97.81 104 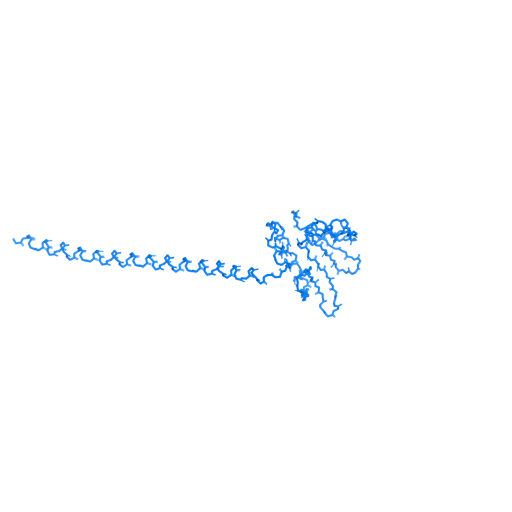HIS A C 1
ATOM 849 O O . HIS A 1 104 ? 3.613 -4.522 -7.131 1.00 97.81 104 HIS A O 1
ATOM 855 N N . VAL A 1 105 ? 4.133 -5.309 -5.095 1.00 98.06 105 VAL A N 1
ATOM 856 C CA . VAL A 1 105 ? 3.728 -4.105 -4.351 1.00 98.06 105 VAL A CA 1
ATOM 857 C C . VAL A 1 105 ? 4.815 -3.727 -3.361 1.00 98.06 105 VAL A C 1
ATOM 859 O O . VAL A 1 105 ? 5.340 -4.594 -2.661 1.00 98.06 105 VAL A O 1
ATOM 862 N N . ILE A 1 106 ? 5.140 -2.440 -3.278 1.00 97.38 106 ILE A N 1
ATOM 863 C CA . ILE A 1 106 ? 5.986 -1.871 -2.228 1.00 97.38 106 ILE A CA 1
ATOM 864 C C . ILE A 1 106 ? 5.245 -0.697 -1.608 1.00 97.38 106 ILE A C 1
ATOM 866 O O . ILE A 1 106 ? 4.911 0.254 -2.302 1.00 97.38 106 ILE A O 1
ATOM 870 N N . ILE A 1 107 ? 5.033 -0.736 -0.299 1.00 97.88 107 ILE A N 1
ATOM 871 C CA . ILE A 1 107 ? 4.374 0.317 0.471 1.00 97.88 107 ILE A CA 1
ATOM 872 C C . ILE A 1 107 ? 5.438 1.043 1.297 1.00 97.88 107 ILE A C 1
ATOM 874 O O . ILE A 1 107 ? 6.244 0.411 1.985 1.00 97.88 107 ILE A O 1
ATOM 878 N N . LYS A 1 108 ? 5.456 2.375 1.220 1.00 96.31 108 LYS A N 1
ATOM 879 C CA . LYS A 1 108 ? 6.436 3.262 1.860 1.00 96.31 108 LYS A CA 1
ATOM 880 C C . LYS A 1 108 ? 5.682 4.363 2.622 1.00 96.31 108 LYS A C 1
ATOM 882 O O . LYS A 1 108 ? 5.487 5.444 2.072 1.00 96.31 108 LYS A O 1
ATOM 887 N N . PRO A 1 109 ? 5.224 4.099 3.858 1.00 94.81 109 PRO A N 1
ATOM 888 C CA . PRO A 1 109 ? 4.475 5.075 4.650 1.00 94.81 109 PRO A CA 1
ATOM 889 C C . PRO A 1 109 ? 5.345 6.246 5.111 1.00 94.81 109 PRO A C 1
ATOM 891 O O . PRO A 1 109 ? 4.830 7.308 5.421 1.00 94.81 109 PRO A O 1
ATOM 894 N N . GLU A 1 110 ? 6.666 6.082 5.131 1.00 92.06 110 GLU A N 1
ATOM 895 C CA . GLU A 1 110 ? 7.580 7.140 5.535 1.00 92.06 110 GLU A CA 1
ATOM 896 C C . GLU A 1 110 ? 8.103 7.930 4.328 1.00 92.06 110 GLU A C 1
ATOM 898 O O . GLU A 1 110 ? 8.637 7.363 3.364 1.00 92.06 110 GLU A O 1
ATOM 903 N N . ALA A 1 111 ? 7.982 9.255 4.408 1.00 88.81 111 ALA A N 1
ATOM 904 C CA . ALA A 1 111 ? 8.641 10.176 3.495 1.00 88.81 111 ALA A CA 1
ATOM 905 C C . ALA A 1 111 ? 10.166 10.114 3.668 1.00 88.81 111 ALA A C 1
ATOM 907 O O . ALA A 1 111 ? 10.684 9.970 4.774 1.00 88.81 111 ALA A O 1
ATOM 908 N N . SER A 1 112 ? 10.910 10.244 2.572 1.00 86.06 112 SER A N 1
ATOM 909 C CA . SER A 1 112 ? 12.370 10.256 2.605 1.00 86.06 112 SER A CA 1
ATOM 910 C C . SER A 1 112 ? 12.920 11.506 1.933 1.00 86.06 112 SER A C 1
ATOM 912 O O . SER A 1 112 ? 12.565 11.820 0.799 1.00 86.06 112 SER A O 1
ATOM 914 N N . PHE A 1 113 ? 13.821 12.183 2.642 1.00 86.19 113 PHE A N 1
ATOM 915 C CA . PHE A 1 113 ? 14.436 13.453 2.244 1.00 86.19 113 PHE A CA 1
ATOM 916 C C . PHE A 1 113 ? 15.943 13.313 1.998 1.00 86.19 113 PHE A C 1
ATOM 918 O O . PHE A 1 113 ? 16.686 14.289 2.053 1.00 86.19 113 PHE A O 1
ATOM 925 N N . ARG A 1 114 ? 16.426 12.083 1.779 1.00 85.00 114 ARG A N 1
ATOM 926 C CA . ARG A 1 114 ? 17.850 11.854 1.512 1.00 85.00 114 ARG A CA 1
ATOM 927 C C . ARG A 1 114 ? 18.245 12.524 0.185 1.00 85.00 114 ARG A C 1
ATOM 929 O O . ARG A 1 114 ? 17.476 12.430 -0.776 1.00 85.00 114 ARG A O 1
ATOM 936 N N . PRO A 1 115 ? 19.432 13.149 0.100 1.00 84.31 115 PRO A N 1
ATOM 937 C CA . PRO A 1 115 ? 19.935 13.692 -1.159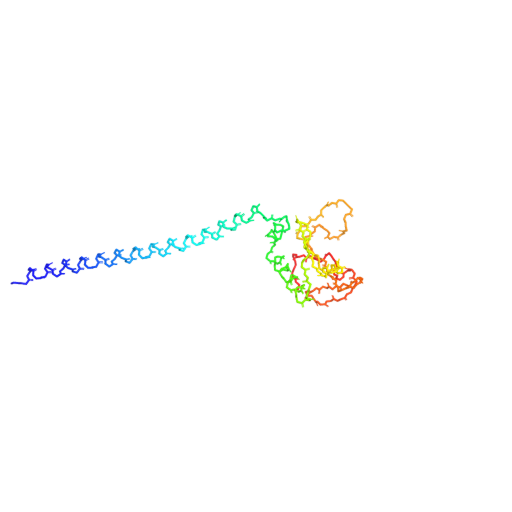 1.00 84.31 115 PRO A CA 1
ATOM 938 C C . PRO A 1 115 ? 19.996 12.624 -2.265 1.00 84.31 115 PRO A C 1
ATOM 940 O O . PRO A 1 115 ? 20.322 11.469 -1.994 1.00 84.31 115 PRO A O 1
ATOM 943 N N . GLY A 1 116 ? 19.679 13.007 -3.507 1.00 83.00 116 GLY A N 1
ATOM 944 C CA . GLY A 1 116 ? 19.745 12.123 -4.683 1.00 83.00 116 GLY A CA 1
ATOM 945 C C . GLY A 1 116 ? 18.547 11.184 -4.887 1.00 83.00 116 GLY A C 1
ATOM 946 O O . GLY A 1 116 ? 18.584 10.331 -5.773 1.00 83.00 116 GLY A O 1
ATOM 947 N N . LEU A 1 117 ? 17.478 11.314 -4.094 1.00 83.19 117 LEU A N 1
ATOM 948 C CA . LEU A 1 117 ? 16.254 10.539 -4.300 1.00 83.19 117 LEU A CA 1
ATOM 949 C C . LEU A 1 117 ? 15.424 11.057 -5.481 1.00 83.19 117 LEU A C 1
ATOM 951 O O . LEU A 1 117 ? 15.382 12.251 -5.767 1.00 83.19 117 LEU A O 1
ATOM 955 N N . GLN A 1 118 ? 14.711 10.138 -6.137 1.00 79.12 118 GLN A N 1
ATOM 956 C CA . GLN A 1 118 ? 13.768 10.473 -7.203 1.00 79.12 118 GLN A CA 1
ATOM 957 C C . GLN A 1 118 ? 12.624 11.354 -6.687 1.00 79.12 118 GLN A C 1
ATOM 959 O O . GLN A 1 118 ? 12.180 11.206 -5.539 1.00 79.12 118 GLN A O 1
ATOM 964 N N . SER A 1 119 ? 12.118 12.218 -7.574 1.00 78.56 119 SER A N 1
ATOM 965 C CA . SER A 1 119 ? 10.923 13.033 -7.333 1.00 78.56 119 SER A CA 1
ATOM 966 C C . SER A 1 119 ? 9.759 12.172 -6.826 1.00 78.56 119 SER A C 1
ATOM 968 O O . SER A 1 119 ? 9.567 11.041 -7.274 1.00 78.56 119 SER A O 1
ATOM 970 N N . GLY A 1 120 ? 9.023 12.686 -5.838 1.00 80.81 120 GLY A N 1
ATOM 971 C CA . GLY A 1 120 ? 7.955 11.963 -5.143 1.00 80.81 120 GLY A CA 1
ATOM 972 C C . GLY A 1 120 ? 8.423 11.091 -3.974 1.00 80.81 120 GLY A C 1
ATOM 973 O O . GLY A 1 120 ? 7.604 10.440 -3.335 1.00 80.81 120 GLY A O 1
ATOM 974 N N . SER A 1 121 ? 9.721 11.054 -3.643 1.00 86.38 121 SER A N 1
ATOM 975 C CA . SER A 1 121 ? 10.203 10.314 -2.463 1.00 86.38 121 SER A CA 1
ATOM 976 C C . SER A 1 121 ? 9.927 10.993 -1.121 1.00 86.38 121 SER A C 1
ATOM 978 O O . SER A 1 121 ? 9.925 10.319 -0.090 1.00 86.38 121 SER A O 1
ATOM 980 N N . ASN A 1 122 ? 9.662 12.296 -1.150 1.00 90.31 122 ASN A N 1
ATOM 981 C CA . ASN A 1 122 ? 9.383 13.166 -0.008 1.00 90.31 122 ASN A CA 1
ATOM 982 C C . ASN A 1 122 ? 7.945 13.045 0.527 1.00 90.31 122 ASN A C 1
ATOM 984 O O . ASN A 1 122 ? 7.541 13.843 1.367 1.00 90.31 122 ASN A O 1
ATOM 988 N N . ILE A 1 123 ? 7.182 12.057 0.054 1.00 93.75 123 ILE A N 1
ATOM 989 C CA . ILE A 1 123 ? 5.823 11.767 0.515 1.00 93.75 123 ILE A CA 1
ATOM 990 C C . ILE A 1 123 ? 5.636 10.267 0.810 1.00 93.75 123 ILE A C 1
ATOM 992 O O . ILE A 1 123 ? 6.342 9.425 0.226 1.00 93.75 123 ILE A O 1
ATOM 996 N N . PRO A 1 124 ? 4.674 9.912 1.685 1.00 96.50 124 PRO A N 1
ATOM 997 C CA . PRO A 1 124 ? 4.173 8.548 1.816 1.00 96.50 124 PRO A CA 1
ATOM 998 C C . PRO A 1 124 ? 3.628 8.047 0.478 1.00 96.50 124 PRO A C 1
ATOM 1000 O O . PRO A 1 124 ? 2.810 8.713 -0.160 1.00 96.50 124 PRO A O 1
ATOM 1003 N N . ARG A 1 125 ? 4.080 6.876 0.033 1.00 97.44 125 ARG A N 1
ATOM 1004 C CA . ARG A 1 125 ? 3.817 6.396 -1.329 1.00 97.44 125 ARG A CA 1
ATOM 1005 C C . ARG A 1 125 ? 3.817 4.882 -1.453 1.00 97.44 125 ARG A C 1
ATOM 1007 O O . ARG A 1 125 ? 4.219 4.162 -0.538 1.00 97.44 125 ARG A O 1
ATOM 1014 N N . PHE A 1 126 ? 3.438 4.398 -2.624 1.00 97.75 126 PHE A N 1
ATOM 1015 C CA . PHE A 1 126 ? 3.588 3.003 -2.997 1.00 97.75 126 PHE A CA 1
ATOM 1016 C C . PHE A 1 126 ? 4.020 2.841 -4.456 1.00 97.75 126 PHE A C 1
ATOM 1018 O O . PHE A 1 126 ? 3.869 3.740 -5.283 1.00 97.75 126 PHE A O 1
ATOM 1025 N N . ASP A 1 127 ? 4.558 1.661 -4.744 1.00 97.69 127 ASP A N 1
ATOM 1026 C CA . ASP A 1 127 ? 4.842 1.178 -6.089 1.00 97.69 127 ASP A CA 1
ATOM 1027 C C . ASP A 1 127 ? 4.051 -0.117 -6.312 1.00 97.69 127 ASP A C 1
ATOM 1029 O O . ASP A 1 127 ? 3.974 -0.958 -5.411 1.00 97.69 127 ASP A O 1
ATOM 1033 N N . ALA A 1 128 ? 3.487 -0.302 -7.501 1.00 98.19 128 ALA A N 1
ATOM 1034 C CA . ALA A 1 128 ? 2.725 -1.479 -7.885 1.00 98.19 128 ALA A CA 1
ATOM 1035 C C . ALA A 1 128 ? 3.003 -1.884 -9.342 1.00 98.19 128 ALA A C 1
ATOM 1037 O O . ALA A 1 128 ? 3.001 -1.062 -10.261 1.00 98.19 128 ALA A O 1
ATOM 1038 N N . ARG A 1 129 ? 3.240 -3.180 -9.565 1.00 97.19 129 ARG A N 1
ATOM 1039 C CA . ARG A 1 129 ? 3.518 -3.738 -10.890 1.00 97.19 129 ARG A CA 1
ATOM 1040 C C . ARG A 1 129 ? 2.926 -5.121 -11.092 1.00 97.19 129 ARG A C 1
ATOM 1042 O O . ARG A 1 129 ? 2.875 -5.932 -10.170 1.00 97.19 129 ARG A O 1
ATOM 1049 N N . ILE A 1 130 ? 2.529 -5.394 -12.330 1.00 94.00 130 ILE A N 1
ATOM 1050 C CA . ILE A 1 130 ? 2.056 -6.715 -12.748 1.00 94.00 130 ILE A CA 1
ATOM 1051 C C . ILE A 1 130 ? 3.264 -7.594 -13.044 1.00 94.00 130 ILE A C 1
ATOM 1053 O O . ILE A 1 130 ? 3.340 -8.697 -12.528 1.00 94.00 130 ILE A O 1
ATOM 1057 N N . ASN A 1 131 ? 4.229 -7.069 -13.800 1.00 91.19 131 ASN A N 1
ATOM 1058 C CA . ASN A 1 131 ? 5.449 -7.759 -14.207 1.00 91.19 131 ASN A CA 1
ATOM 1059 C C . ASN A 1 131 ? 6.621 -6.771 -14.275 1.00 91.19 131 ASN A C 1
ATOM 1061 O O . ASN A 1 131 ? 6.458 -5.561 -14.095 1.00 91.19 131 ASN A O 1
ATOM 1065 N N . HIS A 1 132 ? 7.828 -7.271 -14.540 1.00 87.69 132 HIS A N 1
ATOM 1066 C CA . HIS A 1 132 ? 8.957 -6.393 -14.836 1.00 87.69 132 HIS A CA 1
ATOM 1067 C C . HIS A 1 132 ? 8.622 -5.530 -16.064 1.00 87.69 132 HIS A C 1
ATOM 1069 O O . HIS A 1 132 ? 8.317 -6.054 -17.127 1.00 87.69 132 HIS A O 1
ATOM 1075 N N . GLY A 1 133 ? 8.645 -4.205 -15.900 1.00 90.25 133 GLY A N 1
ATOM 1076 C CA . GLY A 1 133 ? 8.407 -3.251 -16.986 1.00 90.25 133 GLY A CA 1
ATOM 1077 C C . GLY A 1 133 ? 6.936 -2.901 -17.211 1.00 90.25 133 GLY A C 1
ATOM 1078 O O . GLY A 1 133 ? 6.665 -1.927 -17.901 1.00 90.25 133 GLY A O 1
ATOM 1079 N N . GLN A 1 134 ? 6.000 -3.617 -16.577 1.00 97.19 134 GLN A N 1
ATOM 1080 C CA . GLN A 1 134 ? 4.563 -3.364 -16.689 1.00 97.19 134 GLN A CA 1
ATOM 1081 C C . GLN A 1 134 ? 3.957 -3.041 -15.323 1.00 97.19 134 GLN A C 1
ATOM 1083 O O . GLN A 1 134 ? 3.888 -3.888 -14.425 1.00 97.19 134 GLN A O 1
ATOM 1088 N N . TYR A 1 135 ? 3.496 -1.806 -15.181 1.00 98.25 135 TYR A N 1
ATOM 1089 C CA . TYR A 1 135 ? 3.019 -1.230 -13.933 1.00 98.25 135 TYR A CA 1
ATOM 1090 C C . TYR A 1 135 ? 1.503 -1.061 -13.937 1.00 98.25 135 TYR A C 1
ATOM 1092 O O . TYR A 1 135 ? 0.872 -1.024 -14.992 1.00 98.25 135 TYR A O 1
ATOM 1100 N N . ILE A 1 136 ? 0.917 -0.971 -12.746 1.00 98.25 136 ILE A N 1
ATOM 1101 C CA . ILE A 1 136 ? -0.526 -0.812 -12.563 1.00 98.25 136 ILE A CA 1
ATOM 1102 C C . ILE A 1 136 ? -0.800 0.135 -11.401 1.00 98.25 136 ILE A C 1
ATOM 1104 O O . ILE A 1 136 ? -0.114 0.067 -10.383 1.00 98.25 136 ILE A O 1
ATOM 1108 N N . ASN A 1 137 ? -1.831 0.968 -11.524 1.00 97.88 137 ASN A N 1
ATOM 1109 C CA . ASN A 1 137 ? -2.455 1.614 -10.376 1.00 97.88 137 ASN A CA 1
ATOM 1110 C C . ASN A 1 137 ? -3.603 0.716 -9.868 1.00 97.88 137 ASN A C 1
ATOM 1112 O O . ASN A 1 137 ? -4.616 0.584 -10.558 1.00 97.88 137 ASN A O 1
ATOM 1116 N N . PRO A 1 138 ? -3.484 0.093 -8.681 1.00 97.31 138 PRO A N 1
ATOM 1117 C CA . PRO A 1 138 ? -4.483 -0.847 -8.173 1.00 97.31 138 PRO A CA 1
ATOM 1118 C C . PRO A 1 138 ? -5.840 -0.223 -7.859 1.00 97.31 138 PRO A C 1
ATOM 1120 O O . PRO A 1 138 ? -6.828 -0.947 -7.789 1.00 97.31 138 PRO A O 1
ATOM 1123 N N . PHE A 1 139 ? -5.886 1.092 -7.648 1.00 97.81 139 PHE A N 1
ATOM 1124 C CA . PHE A 1 139 ? -7.114 1.798 -7.306 1.00 97.81 139 PHE A CA 1
ATOM 1125 C C . PHE A 1 139 ? -7.918 2.202 -8.542 1.00 97.81 139 PHE A C 1
ATOM 1127 O O . PHE A 1 139 ? -9.141 2.204 -8.496 1.00 97.81 139 PHE A O 1
ATOM 1134 N N . THR A 1 140 ? -7.244 2.492 -9.658 1.00 96.75 140 THR A N 1
ATOM 1135 C CA . THR A 1 140 ? -7.906 2.920 -10.903 1.00 96.75 140 THR A CA 1
ATOM 1136 C C . THR A 1 140 ? -7.955 1.830 -11.972 1.00 96.75 140 THR A C 1
ATOM 1138 O O . THR A 1 140 ? -8.661 1.968 -12.965 1.00 96.75 140 THR A O 1
ATOM 1141 N N . GLY A 1 141 ? -7.170 0.760 -11.820 1.00 96.31 141 GLY A N 1
ATOM 1142 C CA . GLY A 1 141 ? -7.033 -0.306 -12.815 1.00 96.31 141 GLY A CA 1
ATOM 1143 C C . GLY A 1 141 ? -6.183 0.067 -14.035 1.00 96.31 141 GLY A C 1
ATOM 1144 O O . GLY A 1 141 ? -5.966 -0.781 -14.899 1.00 96.31 141 GLY A O 1
ATOM 1145 N N . LYS A 1 142 ? -5.662 1.300 -14.117 1.00 97.62 142 LYS A N 1
ATOM 1146 C CA . LYS A 1 142 ? -4.821 1.739 -15.239 1.00 97.62 142 LYS A CA 1
ATOM 1147 C C . LYS A 1 142 ? -3.510 0.953 -15.266 1.00 97.62 142 LYS A C 1
ATOM 1149 O O . LYS A 1 142 ? -2.814 0.881 -14.254 1.00 97.62 142 LYS A O 1
ATOM 1154 N N . VAL A 1 143 ? -3.153 0.424 -16.435 1.00 97.88 143 VAL A N 1
ATOM 1155 C CA . VAL A 1 143 ? -1.895 -0.294 -16.700 1.00 97.88 143 VAL A CA 1
ATOM 1156 C C . VAL A 1 143 ? -1.020 0.544 -17.631 1.00 97.88 143 VAL A C 1
ATOM 1158 O O . VAL A 1 143 ? -1.534 1.189 -18.542 1.00 97.88 143 VAL A O 1
ATOM 1161 N N . GLY A 1 144 ? 0.294 0.555 -17.404 1.00 96.75 144 GLY A N 1
ATOM 1162 C CA . GLY A 1 144 ? 1.237 1.301 -18.239 1.00 96.75 144 GLY A CA 1
ATOM 1163 C C . GLY A 1 144 ? 2.688 1.179 -17.782 1.00 96.75 144 GLY A C 1
ATOM 1164 O O . GLY A 1 144 ? 3.084 0.161 -17.206 1.00 96.75 144 GLY A O 1
ATOM 1165 N N . GLY A 1 145 ? 3.484 2.210 -18.064 1.00 96.62 145 GLY A N 1
ATOM 1166 C CA . GLY A 1 145 ? 4.883 2.302 -17.662 1.00 96.62 145 GLY A CA 1
ATOM 1167 C C . GLY A 1 145 ? 5.057 2.759 -16.213 1.00 96.62 145 GLY A C 1
ATOM 1168 O O . GLY A 1 145 ? 4.110 2.822 -15.426 1.00 96.62 145 GLY A O 1
ATOM 1169 N N . LYS A 1 146 ? 6.298 3.080 -15.833 1.00 94.56 146 LYS A N 1
ATOM 1170 C CA . LYS A 1 146 ? 6.658 3.473 -14.456 1.00 94.56 146 LYS A CA 1
ATOM 1171 C C . LYS A 1 146 ? 5.809 4.633 -13.928 1.00 94.56 146 LYS A C 1
ATOM 1173 O O . LYS A 1 146 ? 5.471 4.645 -12.749 1.00 94.56 146 LYS A O 1
ATOM 1178 N N . GLU A 1 147 ? 5.442 5.571 -14.789 1.00 93.94 147 GLU A N 1
ATOM 1179 C CA . GLU A 1 147 ? 4.590 6.724 -14.494 1.00 93.94 147 GLU A CA 1
ATOM 1180 C C . GLU A 1 147 ? 3.184 6.347 -14.004 1.00 93.94 147 GLU A C 1
ATOM 1182 O O . GLU A 1 147 ? 2.534 7.142 -13.333 1.00 93.94 147 GLU A O 1
ATOM 1187 N N . VAL A 1 148 ? 2.712 5.135 -14.312 1.00 96.38 148 VAL A N 1
ATOM 1188 C CA . VAL A 1 148 ? 1.382 4.664 -13.910 1.00 96.38 148 VAL A CA 1
ATOM 1189 C C . VAL A 1 148 ? 1.380 4.014 -12.531 1.00 96.38 148 VAL A C 1
ATOM 1191 O O . VAL A 1 148 ? 0.363 4.080 -11.848 1.00 96.38 148 VAL A O 1
ATOM 1194 N N . GLY A 1 149 ? 2.474 3.372 -12.117 1.00 95.81 149 GLY A N 1
ATOM 1195 C CA . GLY A 1 149 ? 2.485 2.534 -10.911 1.00 95.81 149 GLY A CA 1
ATOM 1196 C C . GLY A 1 149 ? 3.698 2.705 -10.010 1.00 95.81 149 GLY A C 1
ATOM 1197 O O . GLY A 1 149 ? 3.966 1.822 -9.203 1.00 95.81 149 GLY A O 1
ATOM 1198 N N . THR A 1 150 ? 4.460 3.790 -10.128 1.00 96.00 150 THR A N 1
ATOM 1199 C CA . THR A 1 150 ? 5.547 4.101 -9.186 1.00 96.00 150 THR A CA 1
ATOM 1200 C C . THR A 1 150 ? 5.358 5.469 -8.553 1.00 96.00 150 THR A C 1
ATOM 1202 O O . THR A 1 150 ? 4.791 6.365 -9.169 1.00 96.00 150 THR A O 1
ATOM 1205 N N . HIS A 1 151 ? 5.839 5.621 -7.318 1.00 95.44 151 HIS A N 1
ATOM 1206 C CA . HIS A 1 151 ? 5.751 6.852 -6.529 1.00 95.44 151 HIS A CA 1
ATOM 1207 C C . HIS A 1 151 ? 4.321 7.399 -6.381 1.00 95.44 151 HIS A C 1
ATOM 1209 O O . HIS A 1 151 ? 4.120 8.605 -6.260 1.00 95.44 151 HIS A O 1
ATOM 1215 N N . LEU A 1 152 ? 3.325 6.510 -6.342 1.00 96.44 152 LEU A N 1
ATOM 1216 C CA . LEU A 1 152 ? 1.929 6.897 -6.182 1.00 96.44 152 LEU A CA 1
ATOM 1217 C C . LEU A 1 152 ? 1.647 7.297 -4.721 1.00 96.44 152 LEU A C 1
ATOM 1219 O O . LEU A 1 152 ? 1.989 6.522 -3.823 1.00 96.44 152 LEU A O 1
ATOM 1223 N N . PRO A 1 153 ? 1.038 8.465 -4.444 1.00 96.94 153 PRO A N 1
ATOM 1224 C CA . PRO A 1 153 ? 0.810 8.937 -3.077 1.00 96.94 153 PRO A CA 1
ATOM 1225 C C . PRO A 1 153 ? -0.098 8.009 -2.262 1.00 96.94 153 PRO A C 1
ATOM 1227 O O . PRO A 1 153 ? -1.114 7.529 -2.759 1.00 96.94 153 PRO A O 1
ATOM 1230 N N . LEU A 1 154 ? 0.208 7.794 -0.983 1.00 97.44 154 LEU A N 1
ATOM 1231 C CA . LEU A 1 154 ? -0.721 7.103 -0.077 1.00 97.44 154 LEU A CA 1
ATOM 1232 C C . LEU A 1 154 ? -1.818 8.032 0.455 1.00 97.44 154 LEU A C 1
ATOM 1234 O O . LEU A 1 154 ? -2.890 7.550 0.793 1.00 97.44 154 LEU A O 1
ATOM 1238 N N . GLU A 1 155 ? -1.582 9.341 0.503 1.00 96.44 155 GLU A N 1
ATOM 1239 C CA . GLU A 1 155 ? -2.431 10.317 1.208 1.00 96.44 155 GLU A CA 1
ATOM 1240 C C . GLU A 1 155 ? -3.441 11.036 0.291 1.00 96.44 155 GLU A C 1
ATOM 1242 O O . GLU A 1 155 ? -3.762 12.203 0.498 1.00 96.44 155 GLU A O 1
ATOM 1247 N N . ILE A 1 156 ? -3.943 10.353 -0.747 1.00 95.25 156 ILE A N 1
ATOM 1248 C CA . ILE A 1 156 ? -4.972 10.888 -1.658 1.00 95.25 156 ILE A CA 1
ATOM 1249 C C . ILE A 1 156 ? -6.151 9.924 -1.810 1.00 95.25 156 ILE A C 1
ATOM 1251 O O . ILE A 1 156 ? -6.022 8.719 -1.585 1.00 95.25 156 ILE A O 1
ATOM 1255 N N . ARG A 1 157 ? -7.307 10.461 -2.210 1.00 93.38 157 ARG A N 1
ATOM 1256 C CA . ARG A 1 157 ? -8.462 9.653 -2.621 1.00 93.38 157 ARG A CA 1
ATOM 1257 C C . ARG A 1 157 ? -8.286 9.238 -4.079 1.00 93.38 157 ARG A C 1
ATOM 1259 O O . ARG A 1 157 ? -7.960 10.085 -4.909 1.00 93.38 157 ARG A O 1
ATOM 1266 N N . TYR A 1 158 ? -8.486 7.953 -4.343 1.00 88.00 158 TYR A N 1
ATOM 1267 C CA . TYR A 1 158 ? -8.416 7.348 -5.670 1.00 88.00 158 TYR A CA 1
ATOM 1268 C C . TYR A 1 158 ? -9.800 6.981 -6.188 1.00 88.00 158 TYR A C 1
ATOM 1270 O O . TYR A 1 158 ? -10.685 6.728 -5.338 1.00 88.00 158 TYR A O 1
#

pLDDT: mean 86.18, std 12.7, range [51.22, 98.5]

Secondary structure (DSSP, 8-state):
--HHHHHHHHHHHHHHHHHHHHHHHHHHHHHHHHHHHHHHHHHHHHHHHHTT--HHHHHHHTS-HHHHHHHHHHHHHHHHTT-EEPP-SSS-EEEEETTTTEEEEEEE-S----TTPPTTTTS-EEEEEEETTEEE-TTT--EESHHHHSSEESSS--

Sequence (158 aa):
MNYARNQLIGSVVYKSTKKACNWCSQKLTRQTINKVSKDTNKIAERILVKDHLNRFHQAAENLTEIGQTNIRSLRGWAKSKGWRRFPNDGGPEKWGNLETRTWHVIIKPEASFRPGLQSGSNIPRFDARINHGQYINPFTGKVGGKEVGTHLPLEIRY